Protein AF-A0AAD3Y8F3-F1 (afdb_monomer_lite)

Sequence (158 aa):
MFASYLIILKFILLLQSKHLAVFIGTGISTSCDIPNFRSPKGIWTLQHEGKALPKASFPFQRAMPSMTHMASVELEKIGLLKIVIYQIKMHLIVMVVIFDLPILVYMCLKLHLRENILLLYMRDFEVERIGLKETSRRCSSREELGDTVLDWEEISAA

Foldseek 3Di:
DVVVVVVVVVVVVLVPDPEDEAEEECVQQVVQQDAAADDCLHQVNCVVVVHDHRDRPDDPLPGAGHPVLVVLLVCVVVPSYDAYWYHYHHDTPRPRPPDPDSHPWFWWWDQPVVVRDIDIDTDSDDQPDAAQDWGPDADPVRDTITGPHHDPVNVVVD

pLDDT: mean 73.59, std 15.2, range [28.47, 95.06]

InterPro domains:
  IPR029035 DHS-like NAD/FAD-binding domain superfamily [SSF52467] (13-85)
  IPR050134 NAD-dependent sirtuin protein deacylases [PTHR11085] (13-87)

Organism: Nepenthes gracilis (NCBI:txid150966)

Radius of gyration: 18.42 Å; chains: 1; bounding box: 48×35×48 Å

Secondary structure (DSSP, 8-state):
-HHHHHHHHHHHHHHH-SSEEEEEEGGGGGGGT---SSSTT-HHHHHHTTPPPPPPSS-GGGPPPPHHHHHHHHHHHTT-EEEEEEESSSSEE-----S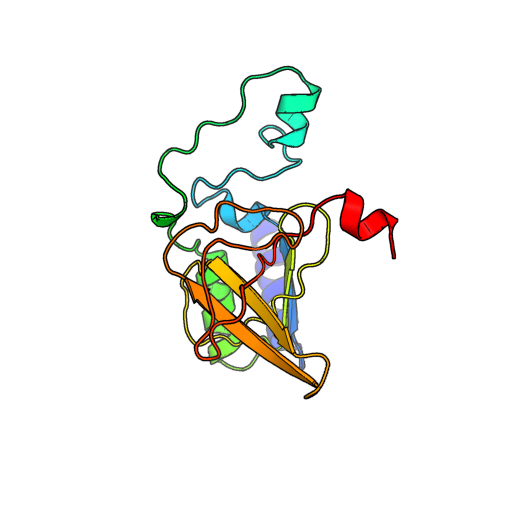S--S--EEEEEEETTTTEEEEEEESS-----SSPEEEEE-TTSPEEEE-PPPHHHHHT-

Structure (mmCIF, N/CA/C/O backbone):
data_AF-A0AAD3Y8F3-F1
#
_entry.id   AF-A0AAD3Y8F3-F1
#
loop_
_atom_site.group_PDB
_atom_site.id
_atom_site.type_symbol
_atom_site.label_atom_id
_atom_site.label_alt_id
_atom_site.label_comp_id
_atom_site.label_asym_id
_atom_site.label_entity_id
_atom_site.label_seq_id
_atom_site.pdbx_PDB_ins_code
_atom_site.Cartn_x
_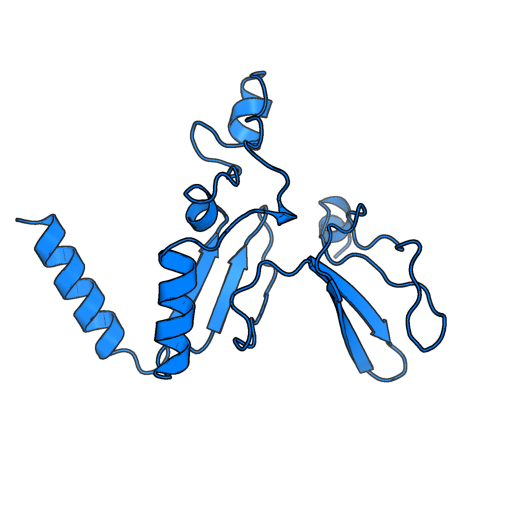atom_site.Cartn_y
_atom_site.Cartn_z
_atom_site.occupancy
_atom_site.B_iso_or_equiv
_atom_site.auth_seq_id
_atom_site.auth_comp_id
_atom_site.auth_asym_id
_atom_site.auth_atom_id
_atom_site.pdbx_PDB_model_num
ATOM 1 N N . MET A 1 1 ? 17.336 -5.665 25.009 1.00 61.12 1 MET A N 1
ATOM 2 C CA . MET A 1 1 ? 16.592 -5.113 26.165 1.00 61.12 1 MET A CA 1
ATOM 3 C C . MET A 1 1 ? 15.857 -3.810 25.820 1.00 61.12 1 MET A C 1
ATOM 5 O O . MET A 1 1 ? 14.672 -3.724 26.096 1.00 61.12 1 MET A O 1
ATOM 9 N N . PHE A 1 2 ? 16.485 -2.835 25.143 1.00 65.62 2 PHE A N 1
ATOM 10 C CA . PHE A 1 2 ? 15.824 -1.571 24.748 1.00 65.62 2 PHE A CA 1
ATOM 11 C C . PHE A 1 2 ? 14.703 -1.709 23.698 1.00 65.62 2 PHE A C 1
ATOM 13 O O . PHE A 1 2 ? 13.647 -1.098 23.844 1.00 65.62 2 PHE A O 1
ATOM 20 N N . ALA A 1 3 ? 14.892 -2.532 22.660 1.00 65.56 3 ALA A N 1
ATOM 21 C CA . ALA A 1 3 ? 13.884 -2.716 21.608 1.00 65.56 3 ALA A CA 1
ATOM 22 C C . ALA A 1 3 ? 12.570 -3.322 22.138 1.00 65.56 3 ALA A C 1
ATOM 24 O O . ALA A 1 3 ? 11.488 -2.897 21.744 1.00 65.56 3 ALA A O 1
ATOM 25 N N . SER A 1 4 ? 12.661 -4.265 23.079 1.00 72.06 4 SER A N 1
ATOM 26 C CA . SER A 1 4 ? 11.502 -4.880 23.729 1.00 72.06 4 SER A CA 1
ATOM 27 C C . SER A 1 4 ? 10.700 -3.874 24.562 1.00 72.06 4 SER A C 1
ATOM 29 O O . SER A 1 4 ? 9.474 -3.901 24.531 1.00 72.06 4 SER A O 1
ATOM 31 N N . TYR A 1 5 ? 11.368 -2.933 25.233 1.00 78.62 5 TYR A N 1
ATOM 32 C CA . TYR A 1 5 ? 10.692 -1.880 25.999 1.00 78.62 5 TYR A CA 1
ATOM 33 C C . TYR A 1 5 ? 9.922 -0.910 25.094 1.00 78.62 5 TYR A C 1
ATOM 35 O O . TYR A 1 5 ? 8.792 -0.526 25.390 1.00 78.62 5 TYR A O 1
ATOM 43 N N . LEU A 1 6 ? 10.502 -0.567 23.940 1.00 79.06 6 LEU A N 1
ATOM 44 C CA . LEU A 1 6 ? 9.857 0.302 22.957 1.00 79.06 6 LEU A CA 1
ATOM 45 C C . LEU A 1 6 ? 8.578 -0.326 22.380 1.00 79.06 6 LEU A C 1
ATOM 47 O O . LEU A 1 6 ? 7.607 0.381 22.121 1.00 79.06 6 LEU A O 1
ATOM 51 N N . ILE A 1 7 ? 8.573 -1.649 22.184 1.00 82.06 7 ILE A N 1
ATOM 52 C CA . ILE A 1 7 ? 7.392 -2.395 21.725 1.00 82.06 7 ILE A CA 1
ATOM 53 C C . ILE A 1 7 ? 6.284 -2.328 22.777 1.00 82.06 7 ILE A C 1
ATOM 55 O O . ILE A 1 7 ? 5.147 -2.007 22.440 1.00 82.06 7 ILE A O 1
ATOM 59 N N . ILE A 1 8 ? 6.624 -2.561 24.048 1.00 83.12 8 ILE A N 1
ATOM 60 C CA . ILE A 1 8 ? 5.664 -2.507 25.158 1.00 83.12 8 ILE A CA 1
ATOM 61 C C . ILE A 1 8 ? 5.065 -1.101 25.287 1.00 83.12 8 ILE A C 1
ATOM 63 O O . ILE A 1 8 ? 3.848 -0.961 25.368 1.00 83.12 8 ILE A O 1
ATOM 67 N N . LEU A 1 9 ? 5.889 -0.050 25.228 1.00 86.00 9 LEU A N 1
ATOM 68 C CA . LEU A 1 9 ? 5.408 1.334 25.278 1.00 86.00 9 LEU A CA 1
ATOM 69 C C . LEU A 1 9 ? 4.458 1.663 24.121 1.00 86.00 9 LEU A C 1
ATOM 71 O O . LEU A 1 9 ? 3.399 2.245 24.344 1.00 86.00 9 LEU A O 1
ATOM 75 N N . LYS A 1 10 ? 4.796 1.261 22.890 1.00 86.50 10 LYS A N 1
ATOM 76 C CA . LYS A 1 10 ? 3.912 1.450 21.729 1.00 86.50 10 LYS A CA 1
ATOM 77 C C . LYS A 1 10 ? 2.592 0.703 21.896 1.00 86.50 10 LYS A C 1
ATOM 79 O O . LYS A 1 10 ? 1.549 1.248 21.556 1.00 86.50 10 LYS A O 1
ATOM 84 N N . PHE A 1 11 ? 2.624 -0.508 22.446 1.00 85.81 11 PHE A N 1
ATOM 85 C CA . PHE A 1 11 ? 1.416 -1.281 22.714 1.00 85.81 11 PHE A CA 1
ATOM 86 C C . PHE A 1 11 ? 0.510 -0.599 23.748 1.00 85.81 11 PHE A C 1
ATOM 88 O O . PHE A 1 11 ? -0.693 -0.489 23.528 1.00 85.81 11 PHE A O 1
ATOM 95 N N . ILE A 1 12 ? 1.085 -0.055 24.823 1.00 88.50 12 ILE A N 1
ATOM 96 C CA . ILE A 1 12 ? 0.333 0.716 25.824 1.00 88.50 12 ILE A CA 1
ATOM 97 C C . ILE A 1 12 ? -0.329 1.944 25.180 1.00 88.50 12 ILE A C 1
ATOM 99 O O . ILE A 1 12 ? -1.515 2.179 25.402 1.00 88.50 12 ILE A O 1
ATOM 103 N N . LEU A 1 13 ? 0.397 2.682 24.331 1.00 89.12 13 LEU A N 1
ATOM 104 C CA . LEU A 1 13 ? -0.154 3.838 23.610 1.00 89.12 13 LEU A CA 1
ATOM 105 C C . LEU A 1 13 ? -1.339 3.455 22.710 1.00 89.12 13 LEU A C 1
ATOM 107 O O . LEU A 1 13 ? -2.326 4.189 22.647 1.00 89.12 13 LEU A O 1
ATOM 111 N N . LEU A 1 14 ? -1.268 2.300 22.042 1.00 87.69 14 LEU A N 1
ATOM 112 C CA . LEU A 1 14 ? -2.371 1.782 21.228 1.00 87.69 14 LEU A CA 1
ATOM 113 C C . LEU A 1 14 ? -3.605 1.474 22.082 1.00 87.69 14 LEU A C 1
ATOM 115 O O . LEU A 1 14 ? -4.699 1.903 21.729 1.00 87.69 14 LEU A O 1
ATOM 119 N N . LEU A 1 15 ? -3.433 0.794 23.221 1.00 86.06 15 LEU A N 1
ATOM 120 C CA . LEU A 1 15 ? -4.542 0.446 24.120 1.00 86.06 15 LEU A CA 1
ATOM 121 C C . LEU A 1 15 ? -5.205 1.668 24.771 1.00 86.06 15 LEU A C 1
ATOM 123 O O . LEU A 1 15 ? -6.394 1.637 25.073 1.00 86.06 15 LEU A O 1
ATOM 127 N N . GLN A 1 16 ? -4.449 2.743 24.998 1.00 89.31 16 GLN A N 1
ATOM 128 C CA . GLN A 1 16 ? -4.969 3.988 25.575 1.00 89.31 16 GLN A CA 1
ATOM 129 C C . GLN A 1 16 ? -5.650 4.901 24.544 1.00 89.31 16 GLN A C 1
ATOM 131 O O . GLN A 1 16 ? -6.315 5.872 24.916 1.00 89.31 16 GLN A O 1
ATOM 136 N N . SER A 1 17 ? -5.485 4.623 23.250 1.00 87.19 17 SER A N 1
ATOM 137 C CA . SER A 1 17 ? -6.021 5.463 22.181 1.00 87.19 17 SER A CA 1
ATOM 138 C C . SER A 1 17 ? -7.520 5.223 21.987 1.00 87.19 17 SER A C 1
ATOM 140 O O . SER A 1 17 ? -7.958 4.101 21.763 1.00 87.19 17 SER A O 1
ATOM 142 N N . LYS A 1 18 ? -8.322 6.297 22.010 1.00 84.44 18 LYS A N 1
ATOM 143 C CA . LYS A 1 18 ? -9.770 6.235 21.712 1.00 84.44 18 LYS A CA 1
ATOM 144 C C . LYS A 1 18 ? -10.064 6.064 20.220 1.00 84.44 18 LYS A C 1
ATOM 146 O O . LYS A 1 18 ? -11.069 5.466 19.845 1.00 84.44 18 LYS A O 1
ATOM 151 N N . HIS A 1 19 ? -9.192 6.619 19.381 1.00 81.69 19 HIS A N 1
ATOM 152 C CA . HIS A 1 19 ? -9.291 6.564 17.928 1.00 81.69 19 HIS A CA 1
ATOM 153 C C . HIS A 1 19 ? -7.903 6.318 17.346 1.00 81.69 19 HIS A C 1
ATOM 155 O O . HIS A 1 19 ? -7.017 7.160 17.486 1.00 81.69 19 HIS A O 1
ATOM 161 N N . LEU A 1 20 ? -7.718 5.170 16.696 1.00 84.94 20 LEU A N 1
ATOM 162 C CA . LEU A 1 20 ? -6.494 4.857 15.972 1.00 84.94 20 LEU A CA 1
ATOM 163 C C . LEU A 1 20 ? -6.694 5.121 14.476 1.00 84.94 20 LEU A C 1
ATOM 165 O O . LEU A 1 20 ? -7.635 4.608 13.864 1.00 84.94 20 LEU A O 1
ATOM 169 N N . ALA A 1 21 ? -5.776 5.892 13.898 1.00 84.38 21 ALA A N 1
ATOM 170 C CA . ALA A 1 21 ? -5.625 6.062 12.460 1.00 84.38 21 ALA A CA 1
ATOM 171 C C . ALA A 1 21 ? -4.235 5.570 12.045 1.00 84.38 21 ALA A C 1
ATOM 173 O O . ALA A 1 21 ? -3.238 5.923 12.679 1.00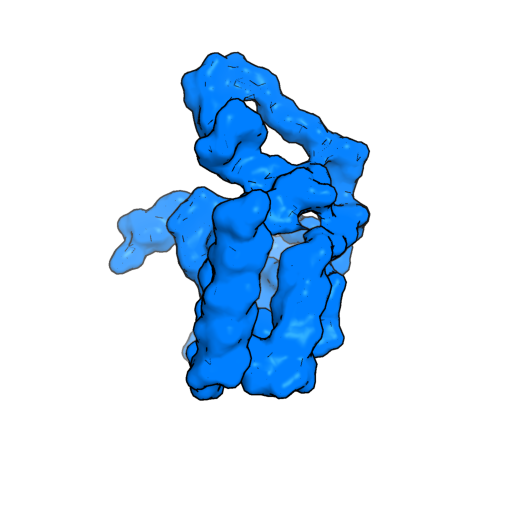 84.38 21 ALA A O 1
ATOM 174 N N . VAL A 1 22 ? -4.160 4.753 10.994 1.00 82.00 22 VAL A N 1
ATOM 175 C CA . VAL A 1 22 ? -2.897 4.182 10.512 1.00 82.00 22 VAL A CA 1
ATOM 176 C C . VAL A 1 22 ? -2.633 4.654 9.092 1.00 82.00 22 VAL A C 1
ATOM 178 O O . VAL A 1 22 ? -3.431 4.432 8.184 1.00 82.00 22 VAL A O 1
ATOM 181 N N . PHE A 1 23 ? -1.470 5.270 8.905 1.00 83.38 23 PHE A N 1
ATOM 182 C CA . PHE A 1 23 ? -0.945 5.642 7.600 1.00 83.38 23 PHE A CA 1
ATOM 183 C C . PHE A 1 23 ? 0.025 4.563 7.145 1.00 83.38 23 PHE A C 1
ATOM 185 O O . PHE A 1 23 ? 1.019 4.270 7.812 1.00 83.38 23 PHE A O 1
ATOM 192 N N . ILE A 1 24 ? -0.276 3.961 6.009 1.00 80.44 24 ILE A N 1
ATOM 193 C CA . ILE A 1 24 ? 0.454 2.835 5.462 1.00 80.44 24 ILE A CA 1
ATOM 194 C C . ILE A 1 24 ? 1.015 3.250 4.110 1.00 80.44 24 ILE A C 1
ATOM 196 O O . ILE A 1 24 ? 0.296 3.740 3.250 1.00 80.44 24 ILE A O 1
ATOM 200 N N . GLY A 1 25 ? 2.307 3.022 3.905 1.00 81.62 25 GLY A N 1
ATOM 201 C CA . GLY A 1 25 ? 2.919 3.104 2.583 1.00 81.62 25 GLY A CA 1
ATOM 202 C C . GLY A 1 25 ? 3.200 1.721 2.005 1.00 81.62 25 GLY A C 1
ATOM 203 O O . GLY A 1 25 ? 3.108 0.706 2.694 1.00 81.62 25 GLY A O 1
ATOM 204 N N . THR A 1 26 ? 3.705 1.691 0.775 1.00 79.06 26 THR A N 1
ATOM 205 C CA . THR A 1 26 ? 4.133 0.460 0.078 1.00 79.06 26 THR A CA 1
ATOM 206 C C . THR A 1 26 ? 5.192 -0.369 0.805 1.00 79.06 26 THR A C 1
ATOM 208 O O . THR A 1 26 ? 5.512 -1.476 0.386 1.00 79.06 26 THR A O 1
ATOM 211 N N . GLY A 1 27 ? 5.794 0.170 1.868 1.00 84.25 27 GLY A N 1
ATOM 212 C CA . GLY A 1 27 ? 6.790 -0.525 2.674 1.00 84.25 27 GLY A CA 1
ATOM 213 C C . GLY A 1 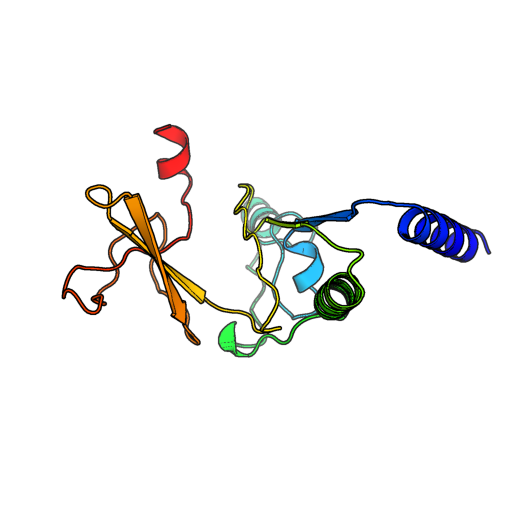27 ? 6.260 -1.790 3.349 1.00 84.25 27 GLY A C 1
ATOM 214 O O . GLY A 1 27 ? 7.027 -2.729 3.513 1.00 84.25 27 GLY A O 1
ATOM 215 N N . ILE A 1 28 ? 4.971 -1.860 3.698 1.00 82.56 28 ILE A N 1
ATOM 216 C CA . ILE A 1 28 ? 4.420 -3.045 4.383 1.00 82.56 28 ILE A CA 1
ATOM 217 C C . ILE A 1 28 ? 4.252 -4.260 3.456 1.00 82.56 28 ILE A C 1
ATOM 219 O O . ILE A 1 28 ? 4.091 -5.386 3.935 1.00 82.56 28 ILE A O 1
ATOM 223 N N . SER A 1 29 ? 4.308 -4.025 2.143 1.00 80.31 29 SER A N 1
ATOM 224 C CA . SER A 1 29 ? 4.114 -5.027 1.089 1.00 80.31 29 SER A CA 1
ATOM 225 C C . SER A 1 29 ? 5.434 -5.569 0.537 1.00 80.31 29 SER A C 1
ATOM 227 O O . SER A 1 29 ? 5.427 -6.495 -0.266 1.00 80.31 29 SER A O 1
ATOM 229 N N . THR A 1 30 ? 6.582 -5.066 1.009 1.00 84.38 30 THR A N 1
ATOM 230 C CA . THR A 1 30 ? 7.906 -5.576 0.601 1.00 84.38 30 THR A CA 1
ATOM 231 C C . THR A 1 30 ? 8.128 -7.025 1.013 1.00 84.38 30 THR A C 1
ATOM 233 O O . THR A 1 30 ? 8.782 -7.770 0.296 1.00 84.38 30 THR A O 1
ATOM 236 N N . SER A 1 31 ? 7.553 -7.430 2.148 1.00 82.88 31 SER A N 1
ATOM 237 C CA . SER A 1 31 ? 7.543 -8.823 2.613 1.00 82.88 31 SER A CA 1
ATOM 238 C C . SER A 1 31 ? 6.622 -9.739 1.794 1.00 82.88 31 SER A C 1
ATOM 240 O O . SER A 1 31 ? 6.678 -10.951 1.961 1.00 82.88 31 SER A O 1
ATOM 242 N N . CYS A 1 32 ? 5.807 -9.165 0.904 1.00 79.19 32 CYS A N 1
ATOM 243 C CA . CYS A 1 32 ? 4.916 -9.859 -0.027 1.00 79.19 32 CYS A CA 1
ATOM 244 C C . CYS A 1 32 ? 5.479 -9.874 -1.458 1.00 79.19 32 CYS A C 1
ATOM 246 O O . CYS A 1 32 ? 4.704 -9.973 -2.404 1.00 79.19 32 CYS A O 1
ATOM 248 N N . ASP A 1 33 ? 6.789 -9.666 -1.628 1.00 77.06 33 ASP A N 1
ATOM 249 C CA . ASP A 1 33 ? 7.465 -9.512 -2.926 1.00 77.06 33 ASP A CA 1
ATOM 250 C C . ASP A 1 33 ? 6.946 -8.362 -3.810 1.00 77.06 33 ASP A C 1
ATOM 252 O O . ASP A 1 33 ? 7.220 -8.305 -5.011 1.00 77.06 33 ASP A O 1
ATOM 256 N N . ILE A 1 34 ? 6.258 -7.383 -3.215 1.00 78.81 34 ILE A N 1
ATOM 257 C CA . ILE A 1 34 ? 5.873 -6.149 -3.900 1.00 78.81 34 ILE A CA 1
ATOM 258 C C . ILE A 1 34 ? 6.953 -5.093 -3.632 1.00 78.81 34 ILE A C 1
ATOM 260 O O . ILE A 1 34 ? 7.107 -4.641 -2.490 1.00 78.81 34 ILE A O 1
ATOM 264 N N . PRO A 1 35 ? 7.720 -4.666 -4.651 1.00 80.62 35 PRO A N 1
ATOM 265 C CA . PRO A 1 35 ? 8.772 -3.685 -4.452 1.00 80.62 35 PRO A CA 1
ATOM 266 C C . PRO A 1 35 ? 8.181 -2.341 -4.022 1.00 80.62 35 PRO A C 1
ATOM 268 O O . PRO A 1 35 ? 7.169 -1.874 -4.541 1.00 80.62 35 PRO A O 1
ATOM 271 N N . ASN A 1 36 ? 8.852 -1.686 -3.078 1.00 86.19 36 ASN A N 1
ATOM 272 C CA . ASN A 1 36 ? 8.543 -0.299 -2.758 1.00 86.19 36 ASN A CA 1
ATOM 273 C C . ASN A 1 36 ? 9.197 0.652 -3.774 1.00 86.19 36 ASN A C 1
ATOM 275 O O . ASN A 1 36 ? 9.890 0.249 -4.706 1.00 86.19 36 ASN A O 1
ATOM 279 N N . PHE A 1 37 ? 9.005 1.948 -3.555 1.00 84.81 37 PHE A N 1
ATOM 280 C CA . PHE A 1 37 ? 9.445 2.969 -4.495 1.00 84.81 37 PHE A CA 1
ATOM 281 C C . PHE A 1 37 ? 10.805 3.592 -4.167 1.00 84.81 37 PHE A C 1
ATOM 283 O O . PHE A 1 37 ? 11.604 3.785 -5.075 1.00 84.81 37 PHE A O 1
ATOM 290 N N . ARG A 1 38 ? 11.076 3.905 -2.893 1.00 88.62 38 ARG A N 1
ATOM 291 C CA . ARG A 1 38 ? 12.206 4.770 -2.485 1.00 88.62 38 ARG A CA 1
ATOM 292 C C . ARG A 1 38 ? 13.229 4.115 -1.559 1.00 88.62 38 ARG A C 1
ATOM 294 O O . ARG A 1 38 ? 14.157 4.780 -1.116 1.00 88.62 38 ARG A O 1
ATOM 301 N N . SER A 1 39 ? 13.069 2.839 -1.208 1.00 88.38 39 SER A N 1
ATOM 302 C CA . SER A 1 39 ? 14.105 2.158 -0.417 1.00 88.38 39 SER A CA 1
ATOM 303 C C . SER A 1 39 ? 15.381 1.945 -1.244 1.00 88.38 39 SER A C 1
ATOM 305 O O . SER A 1 39 ? 15.350 2.159 -2.456 1.00 88.38 39 SER A O 1
ATOM 307 N N . PRO A 1 40 ? 16.485 1.455 -0.654 1.00 90.81 40 PRO A N 1
ATOM 308 C CA . PRO A 1 40 ? 17.699 1.136 -1.411 1.00 90.81 40 PRO A CA 1
ATOM 309 C C . PRO A 1 40 ? 17.488 0.172 -2.593 1.00 90.81 40 PRO A C 1
ATOM 311 O O . PRO A 1 40 ? 18.264 0.179 -3.538 1.00 90.81 40 PRO A O 1
ATOM 314 N N . LYS A 1 41 ? 16.432 -0.656 -2.561 1.00 88.06 41 LYS A N 1
ATOM 315 C CA . LYS A 1 41 ? 16.016 -1.535 -3.674 1.00 88.06 41 LYS A CA 1
ATOM 316 C C . LYS A 1 41 ? 14.675 -1.112 -4.290 1.00 88.06 41 LYS A C 1
ATOM 318 O O . LYS A 1 41 ? 13.975 -1.927 -4.883 1.00 88.06 41 LYS A O 1
ATOM 323 N N . GLY A 1 42 ? 14.271 0.135 -4.068 1.00 88.06 42 GLY A N 1
ATOM 324 C CA . GLY A 1 42 ? 13.012 0.676 -4.556 1.00 88.06 42 GLY A CA 1
ATOM 325 C C . GLY A 1 42 ? 13.061 0.993 -6.048 1.00 88.06 42 GLY A C 1
ATOM 326 O O . GLY A 1 42 ? 14.130 1.244 -6.597 1.00 88.06 42 GLY A O 1
ATOM 327 N N . ILE A 1 43 ? 11.895 1.002 -6.693 1.00 87.75 43 ILE A N 1
ATOM 328 C CA . ILE A 1 43 ? 11.756 1.244 -8.138 1.00 87.75 43 ILE A CA 1
ATOM 329 C C . ILE A 1 43 ? 12.423 2.561 -8.561 1.00 87.75 43 ILE A C 1
ATOM 331 O O . ILE A 1 43 ? 13.282 2.546 -9.437 1.00 87.75 43 ILE A O 1
ATOM 335 N N . TRP A 1 44 ? 12.082 3.685 -7.918 1.00 89.00 44 TRP A N 1
ATOM 336 C CA . TRP A 1 44 ? 12.632 4.998 -8.279 1.00 89.00 44 TRP A CA 1
ATOM 337 C C . TRP A 1 44 ? 14.120 5.103 -7.957 1.00 89.00 44 TRP A C 1
ATOM 339 O O . TRP A 1 44 ? 14.863 5.710 -8.719 1.00 89.00 44 TRP A O 1
ATOM 349 N N . THR A 1 45 ? 14.562 4.486 -6.859 1.00 91.00 45 THR A N 1
ATOM 350 C CA . THR A 1 45 ? 15.982 4.445 -6.486 1.00 91.00 45 THR A CA 1
ATOM 351 C C . THR A 1 45 ? 16.800 3.718 -7.549 1.00 91.00 45 THR A C 1
ATOM 353 O O . THR A 1 45 ? 17.782 4.253 -8.048 1.00 91.00 45 THR A O 1
ATOM 356 N N . LEU A 1 46 ? 16.355 2.530 -7.968 1.00 92.69 46 LEU A N 1
ATOM 357 C CA . LEU A 1 46 ? 17.052 1.739 -8.981 1.00 92.69 46 LEU A CA 1
ATOM 358 C C . LEU A 1 46 ? 17.001 2.401 -10.361 1.00 92.69 46 LEU A C 1
ATOM 360 O O . LEU A 1 46 ? 18.005 2.385 -11.066 1.00 92.69 46 LEU A O 1
ATOM 364 N N . GLN A 1 4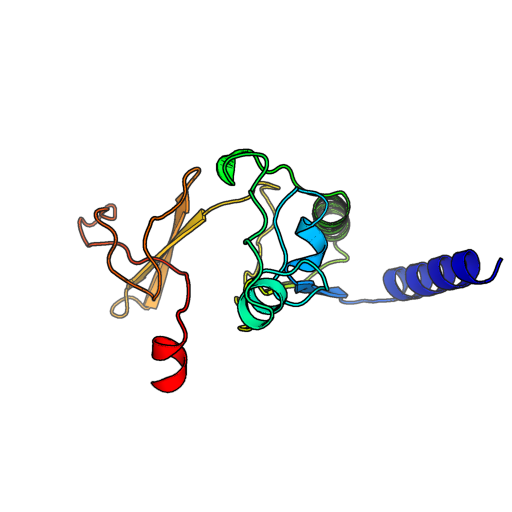7 ? 15.880 3.033 -10.726 1.00 91.81 47 GLN A N 1
ATOM 365 C CA . GLN A 1 47 ? 15.784 3.811 -11.966 1.00 91.81 47 GLN A CA 1
ATOM 366 C C . GLN A 1 47 ? 16.739 5.002 -11.975 1.00 91.81 47 GLN A C 1
ATOM 368 O O . GLN A 1 47 ? 17.425 5.215 -12.970 1.00 91.81 47 GLN A O 1
ATOM 373 N N . HIS A 1 48 ? 16.812 5.752 -10.873 1.00 93.31 48 HIS A N 1
ATOM 374 C CA . HIS A 1 48 ? 17.736 6.876 -10.741 1.00 93.31 48 HIS A CA 1
ATOM 375 C C . HIS A 1 48 ? 19.201 6.426 -10.835 1.00 93.31 48 HIS A C 1
ATOM 377 O O . HIS A 1 48 ? 20.019 7.096 -11.455 1.00 93.31 48 HIS A O 1
ATOM 383 N N . GLU A 1 49 ? 19.521 5.259 -10.277 1.00 95.06 49 GLU A N 1
ATOM 384 C CA . GLU A 1 49 ? 20.851 4.648 -10.349 1.00 95.06 49 GLU A CA 1
ATOM 385 C C . GLU A 1 49 ? 21.145 3.948 -11.692 1.00 95.06 49 GLU A C 1
ATOM 387 O O . GLU A 1 49 ? 22.222 3.374 -11.853 1.00 95.06 49 GLU A O 1
ATOM 392 N N . GLY A 1 50 ? 20.203 3.937 -12.645 1.00 94.25 50 GLY A N 1
ATOM 393 C CA . GLY A 1 50 ? 20.349 3.235 -13.926 1.00 94.25 50 GLY A CA 1
ATOM 394 C C . GLY A 1 50 ? 20.445 1.708 -13.797 1.00 94.25 50 GLY A C 1
ATOM 395 O O . GLY A 1 50 ? 20.964 1.035 -14.689 1.00 94.25 50 GLY A O 1
ATOM 396 N N . LYS A 1 51 ? 19.982 1.144 -12.678 1.00 94.19 51 LYS A N 1
ATOM 397 C CA . LYS A 1 51 ? 20.023 -0.292 -12.387 1.00 94.19 51 LYS A CA 1
ATOM 398 C C . LYS A 1 51 ? 18.767 -1.002 -12.878 1.00 94.19 51 LYS A C 1
ATOM 400 O O . LYS A 1 51 ? 17.707 -0.408 -13.068 1.00 94.19 51 LYS A O 1
ATOM 405 N N . ALA A 1 52 ? 18.886 -2.318 -13.040 1.00 90.75 52 ALA A N 1
ATOM 406 C CA . ALA A 1 52 ? 17.754 -3.164 -13.386 1.00 90.75 52 ALA A CA 1
ATOM 407 C C . ALA A 1 52 ? 16.647 -3.067 -12.324 1.00 90.75 52 ALA A C 1
ATOM 409 O O . ALA A 1 52 ? 16.911 -3.125 -11.120 1.00 90.75 52 ALA A O 1
ATOM 410 N N . LEU A 1 53 ? 15.404 -2.956 -12.794 1.00 86.94 53 LEU A N 1
ATOM 411 C CA . LEU A 1 53 ? 14.226 -2.984 -11.939 1.00 86.94 53 LEU A CA 1
ATOM 412 C C . LEU A 1 53 ? 14.104 -4.335 -11.216 1.00 86.94 53 LEU A C 1
ATOM 414 O O . LEU A 1 53 ? 14.480 -5.373 -11.776 1.00 86.94 53 LEU A O 1
ATOM 418 N N . PRO A 1 54 ? 13.555 -4.345 -9.989 1.00 81.25 54 PRO A N 1
ATOM 419 C CA . PRO A 1 54 ? 13.316 -5.583 -9.273 1.00 81.25 54 PRO A CA 1
ATOM 420 C C . PRO A 1 54 ? 12.313 -6.421 -10.069 1.00 81.25 54 PRO A C 1
ATOM 422 O O . PRO A 1 54 ? 11.242 -5.943 -10.443 1.00 81.25 54 PRO A O 1
ATOM 425 N N . LYS A 1 55 ? 12.670 -7.677 -10.347 1.00 76.06 55 LYS A N 1
ATOM 426 C CA . LYS A 1 55 ? 11.742 -8.627 -10.960 1.00 76.06 55 LYS A CA 1
ATOM 427 C C . LYS A 1 55 ? 10.760 -9.089 -9.892 1.00 76.06 55 LYS A C 1
ATOM 429 O O . LYS A 1 55 ? 11.192 -9.582 -8.852 1.00 76.06 55 LYS A O 1
ATOM 434 N N . ALA A 1 56 ? 9.467 -8.942 -10.158 1.00 67.88 56 ALA A N 1
ATOM 435 C CA . ALA A 1 56 ? 8.448 -9.573 -9.333 1.00 67.88 56 ALA A CA 1
ATOM 436 C C . ALA A 1 56 ? 8.626 -11.099 -9.412 1.00 67.88 56 ALA A C 1
ATOM 438 O O . ALA A 1 56 ? 8.782 -11.652 -10.504 1.00 67.88 56 ALA A O 1
ATOM 439 N N . SER A 1 57 ? 8.645 -11.770 -8.261 1.00 69.88 57 SER A N 1
ATOM 440 C CA . SER A 1 57 ? 8.749 -13.233 -8.168 1.00 69.88 57 SER A CA 1
ATOM 441 C C . SER A 1 57 ? 7.502 -13.927 -8.730 1.00 69.88 57 SER A C 1
ATOM 443 O O . SER A 1 57 ? 7.584 -15.048 -9.233 1.00 69.88 57 SER A O 1
ATOM 445 N N . PHE A 1 58 ? 6.356 -13.246 -8.692 1.00 68.25 58 PHE A N 1
ATOM 446 C CA . PHE A 1 58 ? 5.079 -13.701 -9.227 1.00 68.25 58 PHE A CA 1
ATOM 447 C C . PHE A 1 58 ? 4.206 -12.515 -9.690 1.00 68.25 58 PHE A C 1
ATOM 449 O O . PHE A 1 58 ? 4.464 -11.372 -9.307 1.00 68.25 58 PHE A O 1
ATOM 456 N N . PRO A 1 59 ? 3.160 -12.763 -10.505 1.00 69.19 59 PRO A N 1
ATOM 457 C CA . PRO A 1 59 ? 2.166 -11.746 -10.856 1.00 69.19 59 PRO A CA 1
ATOM 458 C C . PRO A 1 59 ? 1.459 -11.207 -9.610 1.00 69.19 59 PRO A C 1
ATOM 460 O O . PRO A 1 59 ? 1.117 -11.995 -8.728 1.00 69.19 59 PRO A O 1
ATOM 463 N N . PHE A 1 60 ? 1.179 -9.903 -9.550 1.00 66.81 60 PHE A N 1
ATOM 464 C CA . PHE A 1 60 ? 0.582 -9.253 -8.374 1.00 66.81 60 PHE A CA 1
ATOM 465 C C . PHE A 1 60 ? -0.701 -9.931 -7.856 1.00 66.81 60 PHE A C 1
ATOM 467 O O . PHE A 1 60 ? -0.940 -9.932 -6.653 1.00 66.81 60 PHE A O 1
ATOM 474 N N . GLN A 1 61 ? -1.485 -10.568 -8.728 1.00 66.25 61 GLN A N 1
ATOM 475 C CA . GLN A 1 61 ? -2.699 -11.318 -8.381 1.00 66.25 61 GLN A CA 1
ATOM 476 C C . GLN A 1 61 ? -2.443 -12.471 -7.395 1.00 66.25 61 GLN A C 1
ATOM 478 O O . GLN A 1 61 ? -3.369 -12.953 -6.751 1.00 66.25 61 GLN A O 1
ATOM 483 N N . ARG A 1 62 ? -1.195 -12.943 -7.285 1.00 71.06 62 ARG A N 1
ATOM 484 C CA . ARG A 1 62 ? -0.791 -14.003 -6.351 1.00 71.06 62 ARG A CA 1
ATOM 485 C C . ARG A 1 62 ? -0.189 -13.468 -5.051 1.00 71.06 62 ARG A C 1
ATOM 487 O O . ARG A 1 62 ? 0.191 -14.269 -4.201 1.00 71.06 62 ARG A O 1
ATOM 494 N N . ALA A 1 63 ? -0.076 -12.149 -4.893 1.00 71.62 63 ALA A N 1
ATOM 495 C CA . ALA A 1 63 ? 0.457 -11.558 -3.675 1.00 71.62 63 ALA A CA 1
ATOM 496 C C . ALA A 1 63 ? -0.461 -11.859 -2.488 1.00 71.62 63 ALA A C 1
ATOM 498 O O . ALA A 1 63 ? -1.662 -11.598 -2.529 1.00 71.62 63 ALA A O 1
ATOM 499 N N . MET A 1 64 ? 0.122 -12.388 -1.413 1.00 74.81 64 MET A N 1
ATOM 500 C CA . MET A 1 64 ? -0.592 -12.622 -0.162 1.00 74.81 64 MET A CA 1
ATOM 501 C C . MET A 1 64 ? -0.365 -11.463 0.816 1.00 74.81 64 MET A C 1
ATOM 503 O O . MET A 1 64 ? 0.739 -10.914 0.848 1.00 74.81 64 MET A O 1
ATOM 507 N N . PRO A 1 65 ? -1.360 -11.098 1.645 1.00 78.44 65 PRO A N 1
ATOM 508 C CA . PRO A 1 65 ? -1.199 -10.054 2.651 1.00 78.44 65 PRO A CA 1
ATOM 509 C C . PRO A 1 65 ? -0.068 -10.365 3.643 1.00 78.44 65 PRO A C 1
ATOM 511 O O . PRO A 1 65 ? 0.082 -11.496 4.103 1.00 78.44 65 PRO A O 1
ATOM 514 N N . SER A 1 66 ? 0.713 -9.348 4.016 1.00 79.81 66 SER A N 1
ATOM 515 C CA . SER A 1 66 ? 1.719 -9.486 5.082 1.00 79.81 66 SER A CA 1
ATOM 516 C C . SER A 1 66 ? 1.075 -9.552 6.466 1.00 79.81 66 SER A C 1
ATOM 518 O O . SER A 1 66 ? -0.079 -9.166 6.659 1.00 79.81 66 SER A O 1
ATOM 520 N N . MET A 1 67 ? 1.865 -9.930 7.475 1.00 83.75 67 MET A N 1
ATOM 521 C CA . MET A 1 67 ? 1.438 -9.867 8.878 1.00 83.75 67 MET A CA 1
ATOM 522 C C . MET A 1 67 ? 0.935 -8.476 9.282 1.00 83.75 67 MET A C 1
ATOM 524 O O . MET A 1 67 ? 0.014 -8.381 10.082 1.00 83.75 67 MET A O 1
ATOM 528 N N . THR A 1 68 ? 1.495 -7.397 8.725 1.00 84.75 68 THR A N 1
ATOM 529 C CA . THR A 1 68 ? 1.026 -6.035 9.016 1.00 84.75 68 THR A CA 1
ATOM 530 C C . THR A 1 68 ? -0.381 -5.795 8.477 1.00 84.75 68 THR A C 1
ATOM 532 O O . THR A 1 68 ? -1.195 -5.223 9.192 1.00 84.75 68 THR A O 1
ATOM 535 N N . HIS A 1 69 ? -0.694 -6.281 7.271 1.00 82.00 69 HIS A N 1
ATOM 536 C CA . HIS A 1 69 ? -2.056 -6.211 6.733 1.00 82.00 69 HIS A CA 1
ATOM 537 C C . HIS A 1 69 ? -3.031 -6.983 7.628 1.00 82.00 69 HIS A C 1
ATOM 539 O O . HIS A 1 69 ? -4.072 -6.455 8.010 1.00 82.00 69 HIS A O 1
ATOM 545 N N . MET A 1 70 ? -2.659 -8.206 8.020 1.00 82.00 70 MET A N 1
ATOM 546 C CA . MET A 1 70 ? -3.497 -9.049 8.878 1.00 82.00 70 MET A CA 1
ATOM 547 C C . MET A 1 70 ? -3.691 -8.448 10.275 1.00 82.00 70 MET A C 1
ATOM 549 O O . MET A 1 70 ? -4.790 -8.491 10.817 1.00 82.00 70 MET A O 1
ATOM 553 N N . ALA A 1 71 ? -2.654 -7.829 10.842 1.00 85.69 71 ALA A N 1
ATOM 554 C CA . ALA A 1 71 ? -2.750 -7.134 12.120 1.00 85.69 71 ALA A CA 1
ATOM 555 C C . ALA A 1 71 ? -3.678 -5.913 12.041 1.00 85.69 71 ALA A C 1
ATOM 557 O O . ALA A 1 71 ? -4.440 -5.677 12.971 1.00 85.69 71 ALA A O 1
ATOM 558 N N . SER A 1 72 ? -3.656 -5.151 10.940 1.00 82.88 72 SER A N 1
ATOM 559 C CA . SER A 1 72 ? -4.595 -4.040 10.737 1.00 82.88 72 SER A CA 1
ATOM 560 C C . SER A 1 72 ? -6.046 -4.516 10.684 1.00 82.88 72 SER A C 1
ATOM 562 O O . SER A 1 72 ? -6.893 -3.897 11.318 1.00 82.88 72 SER A O 1
ATOM 564 N N . VAL A 1 73 ? -6.317 -5.635 10.005 1.00 81.38 73 VAL A N 1
ATOM 565 C CA . VAL A 1 73 ? -7.649 -6.263 9.993 1.00 81.38 73 VAL A CA 1
ATOM 566 C C . VAL A 1 73 ? -8.085 -6.632 11.409 1.00 81.38 73 VAL A C 1
ATOM 568 O O . VAL A 1 73 ? -9.205 -6.340 11.804 1.00 81.38 73 VAL A O 1
ATOM 571 N N . GLU A 1 74 ? -7.202 -7.235 12.204 1.00 83.81 74 GLU A N 1
ATOM 572 C CA . GLU A 1 74 ? -7.554 -7.626 13.570 1.00 83.81 74 GLU A CA 1
ATOM 573 C C . GLU A 1 74 ? -7.796 -6.415 14.484 1.00 83.81 74 GLU A C 1
ATOM 575 O O . GLU A 1 74 ? -8.745 -6.410 15.263 1.00 83.81 74 GLU A O 1
ATOM 580 N N . LEU A 1 75 ? -6.988 -5.356 14.352 1.00 85.06 75 LEU A N 1
ATOM 581 C CA . LEU A 1 75 ? -7.175 -4.101 15.090 1.00 85.06 75 LEU A CA 1
ATOM 582 C C . LEU A 1 75 ? -8.501 -3.406 14.747 1.00 85.06 75 LEU A C 1
ATOM 584 O O . LEU A 1 75 ? -9.068 -2.717 15.599 1.00 85.06 75 LEU A O 1
ATOM 588 N N . GLU A 1 76 ? -8.976 -3.559 13.514 1.00 83.56 76 GLU A N 1
ATOM 589 C CA . GLU A 1 76 ? -10.279 -3.055 13.080 1.00 83.56 76 GLU A CA 1
ATOM 590 C C . GLU A 1 76 ? -11.415 -3.898 13.665 1.00 83.56 76 GLU A C 1
ATOM 592 O O . GLU A 1 76 ? -12.306 -3.332 14.297 1.00 83.56 76 GLU A O 1
ATOM 597 N N . LYS A 1 77 ? -11.311 -5.233 13.608 1.00 83.75 77 LYS A N 1
ATOM 598 C CA . LYS A 1 77 ? -12.316 -6.159 14.162 1.00 83.75 77 LYS A CA 1
ATOM 599 C C . LYS A 1 77 ? -12.575 -5.963 15.651 1.00 83.75 77 LYS A C 1
ATOM 601 O O . LYS A 1 77 ? -13.711 -6.072 16.103 1.00 83.75 77 LYS A O 1
ATOM 606 N N . ILE A 1 78 ? -11.534 -5.658 16.427 1.00 86.88 78 ILE A N 1
ATOM 607 C CA . ILE A 1 78 ? -11.675 -5.342 17.860 1.00 86.88 78 ILE A CA 1
ATOM 608 C C . ILE A 1 78 ? -12.141 -3.898 18.119 1.00 86.88 78 ILE A C 1
ATOM 610 O O . ILE A 1 78 ? -12.257 -3.472 19.267 1.00 86.88 78 ILE A O 1
ATOM 614 N N . GLY A 1 79 ? -12.390 -3.121 17.063 1.00 84.12 79 GLY A N 1
ATOM 615 C CA . GLY A 1 79 ? -12.946 -1.774 17.111 1.00 84.12 79 GLY A CA 1
ATOM 616 C C . GLY A 1 79 ? -11.944 -0.657 17.411 1.00 84.12 79 GLY A C 1
ATOM 617 O O . GLY A 1 79 ? -12.379 0.492 17.547 1.00 84.12 79 GLY A O 1
ATOM 618 N N . LEU A 1 80 ? -10.640 -0.949 17.507 1.00 84.38 80 LEU A N 1
ATOM 619 C CA . LEU A 1 80 ? -9.603 0.045 17.817 1.00 84.38 80 LEU A CA 1
ATOM 620 C C . LEU A 1 80 ? -9.231 0.892 16.596 1.00 84.38 80 LEU A C 1
ATOM 622 O O . LEU A 1 80 ? -9.163 2.121 16.686 1.00 84.38 80 LEU A O 1
ATOM 626 N N . LEU A 1 81 ? -8.992 0.243 15.455 1.00 83.19 81 LEU A N 1
ATOM 627 C CA . LEU A 1 81 ? -8.624 0.908 14.209 1.00 83.19 81 LEU A CA 1
ATOM 628 C C . LEU A 1 81 ? -9.865 1.493 13.542 1.00 83.19 81 LEU A C 1
ATOM 630 O O . LEU A 1 81 ? -10.786 0.767 13.193 1.00 83.19 81 LEU A O 1
ATOM 634 N N . LYS A 1 82 ? -9.893 2.818 13.378 1.00 81.00 82 LYS A N 1
ATOM 635 C CA . LYS A 1 82 ? -11.020 3.521 12.747 1.00 81.00 82 LYS A CA 1
ATOM 636 C C . LYS A 1 82 ? -10.760 3.860 11.295 1.00 81.00 82 LYS A C 1
ATOM 638 O O . LYS A 1 82 ? -11.688 3.886 10.498 1.00 81.00 82 LYS A O 1
ATOM 643 N N . ILE A 1 83 ? -9.512 4.191 10.977 1.00 78.19 83 ILE A N 1
ATOM 644 C CA . ILE A 1 83 ? -9.147 4.697 9.661 1.00 78.19 83 ILE A CA 1
ATOM 645 C C . ILE A 1 83 ? -7.806 4.094 9.257 1.00 78.19 83 ILE A C 1
ATOM 647 O O . ILE A 1 83 ? -6.829 4.159 10.007 1.00 78.19 83 ILE A O 1
ATOM 651 N N . VAL A 1 84 ? -7.754 3.561 8.041 1.00 74.25 84 VAL A N 1
ATOM 652 C CA . VAL A 1 84 ? -6.507 3.240 7.348 1.00 74.25 84 VAL A CA 1
ATOM 653 C C . VAL A 1 84 ? -6.389 4.140 6.136 1.00 74.25 84 VAL A C 1
ATOM 655 O O . VAL A 1 84 ? -7.358 4.369 5.423 1.00 74.25 84 VAL A O 1
ATOM 658 N N . ILE A 1 85 ? -5.195 4.678 5.934 1.00 74.56 85 ILE A N 1
ATOM 659 C CA . ILE A 1 85 ? -4.860 5.559 4.822 1.00 74.56 85 ILE A CA 1
ATOM 660 C C . ILE A 1 85 ? -3.676 4.922 4.107 1.00 74.56 85 ILE A C 1
ATOM 662 O O . ILE A 1 85 ? -2.624 4.740 4.718 1.00 74.56 85 ILE A O 1
ATOM 666 N N . TYR A 1 86 ? -3.843 4.563 2.834 1.00 71.69 86 TYR A N 1
ATOM 667 C CA . TYR A 1 86 ? -2.862 3.766 2.096 1.00 71.69 86 TYR A CA 1
ATOM 668 C C . TYR A 1 86 ? -2.208 4.551 0.951 1.00 71.69 86 TYR A C 1
ATOM 670 O O . TYR A 1 86 ? -2.866 5.108 0.084 1.00 71.69 86 TYR A O 1
ATOM 678 N N . GLN A 1 87 ? -0.880 4.575 0.897 1.00 70.31 87 GLN A N 1
ATOM 679 C CA . GLN A 1 87 ? -0.123 5.329 -0.097 1.00 70.31 87 GLN A CA 1
ATOM 680 C C . GLN A 1 87 ? 0.664 4.395 -1.020 1.00 70.31 87 GLN A C 1
ATOM 682 O O . GLN A 1 87 ? 1.602 3.722 -0.588 1.00 70.31 87 GLN A O 1
ATOM 687 N N . ILE A 1 88 ? 0.330 4.421 -2.317 1.00 63.88 88 ILE A N 1
ATOM 688 C CA . ILE A 1 88 ? 0.894 3.498 -3.317 1.00 63.88 88 ILE A CA 1
ATOM 689 C C . ILE A 1 88 ? 2.084 4.077 -4.091 1.00 63.88 88 ILE A C 1
ATOM 691 O O . ILE A 1 88 ? 2.928 3.302 -4.500 1.00 63.88 88 ILE A O 1
ATOM 695 N N . LYS A 1 89 ? 2.251 5.397 -4.278 1.00 55.44 89 LYS A N 1
ATOM 696 C CA . LYS A 1 89 ? 3.389 5.914 -5.094 1.00 55.44 89 LYS A CA 1
ATOM 697 C C . LYS A 1 89 ? 4.019 7.226 -4.626 1.00 55.44 89 LYS A C 1
ATOM 699 O O . LYS A 1 89 ? 5.243 7.370 -4.624 1.00 55.44 89 LYS A O 1
ATOM 704 N N . MET A 1 90 ? 3.208 8.165 -4.167 1.00 40.62 90 MET A N 1
ATOM 705 C CA . MET A 1 90 ? 3.590 9.414 -3.482 1.00 40.62 90 MET A CA 1
ATOM 706 C C . MET A 1 90 ? 2.341 10.234 -3.131 1.00 40.62 90 MET A C 1
ATOM 708 O O . MET A 1 90 ? 2.438 11.172 -2.358 1.00 40.62 90 MET A O 1
ATOM 712 N N . HIS A 1 91 ? 1.183 9.847 -3.669 1.00 36.62 91 HIS A N 1
ATOM 713 C CA . HIS A 1 91 ? -0.088 10.519 -3.470 1.00 36.62 91 HIS A CA 1
ATOM 714 C C . HIS A 1 91 ? -1.015 9.659 -2.622 1.00 36.62 91 HIS A C 1
ATOM 716 O O . HIS A 1 91 ? -1.010 8.425 -2.707 1.00 36.62 91 HIS A O 1
ATOM 722 N N . LEU A 1 92 ? -1.747 10.358 -1.765 1.00 28.66 92 LEU A N 1
ATOM 723 C CA . LEU A 1 92 ? -2.739 9.850 -0.841 1.00 28.66 92 LEU A CA 1
ATOM 724 C C . LEU A 1 92 ? -3.891 9.234 -1.645 1.00 28.66 92 LEU A C 1
ATOM 726 O O . LEU A 1 92 ? -4.792 9.942 -2.078 1.00 28.66 92 LEU A O 1
ATOM 730 N N . ILE A 1 93 ? -3.881 7.919 -1.852 1.00 32.44 93 ILE A N 1
ATOM 731 C CA . ILE A 1 93 ? -5.137 7.230 -2.133 1.00 32.44 93 ILE A CA 1
ATOM 732 C C . ILE A 1 93 ? -5.751 7.032 -0.756 1.00 32.44 93 ILE A C 1
ATOM 734 O O . ILE A 1 93 ? -5.313 6.192 0.026 1.00 32.44 93 ILE A O 1
ATOM 738 N N . VAL A 1 94 ? -6.743 7.844 -0.402 1.00 28.47 94 VAL A N 1
ATOM 739 C CA . VAL A 1 94 ? -7.564 7.525 0.766 1.00 28.47 94 VAL A CA 1
ATOM 740 C C . VAL A 1 94 ? -8.412 6.313 0.382 1.00 28.47 94 VAL A C 1
ATOM 742 O O . VAL A 1 94 ? -9.584 6.424 0.045 1.00 28.47 94 VAL A O 1
ATOM 745 N N . MET A 1 95 ? -7.807 5.128 0.398 1.00 36.28 95 MET A N 1
ATOM 746 C CA . MET A 1 95 ? -8.555 3.895 0.544 1.00 36.28 95 MET A CA 1
ATOM 747 C C . MET A 1 95 ? -9.019 3.886 1.992 1.00 36.28 95 MET A C 1
ATOM 749 O O . MET A 1 95 ? -8.324 3.379 2.868 1.00 36.28 95 MET A O 1
ATOM 753 N N . VAL A 1 96 ? -10.188 4.484 2.238 1.00 34.38 96 VAL A N 1
ATOM 754 C CA . VAL A 1 96 ? -11.005 4.108 3.389 1.00 34.38 96 VAL A CA 1
ATOM 755 C C . VAL A 1 96 ? -11.396 2.662 3.123 1.00 34.38 96 VAL A C 1
ATOM 757 O O . VAL A 1 96 ? -12.373 2.380 2.434 1.00 34.38 96 VAL A O 1
ATOM 760 N N . VAL A 1 97 ? -10.545 1.734 3.553 1.00 43.59 97 VAL A N 1
ATOM 761 C CA . VAL A 1 97 ? -10.872 0.318 3.482 1.00 43.59 97 VAL A CA 1
ATOM 762 C C . VAL A 1 97 ? -11.986 0.107 4.491 1.00 43.59 97 VAL A C 1
ATOM 764 O O . VAL A 1 97 ? -11.775 0.212 5.695 1.00 43.59 97 VAL A O 1
ATOM 767 N N . ILE A 1 98 ? -13.190 -0.118 3.981 1.00 43.56 98 ILE A N 1
ATOM 768 C CA . ILE A 1 98 ? -14.282 -0.701 4.750 1.00 43.56 98 ILE A CA 1
ATOM 769 C C . ILE A 1 98 ? -13.942 -2.196 4.788 1.00 43.56 98 ILE A C 1
ATOM 771 O O . ILE A 1 98 ? -13.995 -2.887 3.769 1.00 43.56 98 ILE A O 1
ATOM 775 N N . PHE A 1 99 ? -13.393 -2.630 5.921 1.00 47.72 99 PHE A N 1
ATOM 776 C CA . PHE A 1 99 ? -12.729 -3.918 6.096 1.00 47.72 99 PHE A CA 1
ATOM 777 C C . PHE A 1 99 ? -13.742 -5.055 6.254 1.00 47.72 99 PHE A C 1
ATOM 779 O O . PHE A 1 99 ? -14.084 -5.417 7.366 1.00 47.72 99 PHE A O 1
ATOM 786 N N . ASP A 1 100 ? -14.143 -5.686 5.150 1.00 47.34 100 ASP A N 1
ATOM 787 C CA . ASP A 1 100 ? -14.752 -7.030 5.206 1.00 47.34 100 ASP A CA 1
ATOM 788 C C . ASP A 1 100 ? -13.933 -8.094 4.454 1.00 47.34 100 ASP A C 1
ATOM 790 O O . ASP A 1 100 ? -14.172 -9.292 4.606 1.00 47.34 100 ASP A O 1
ATOM 794 N N . LEU A 1 101 ? -12.924 -7.701 3.660 1.00 46.56 101 LEU A N 1
ATOM 795 C CA . LEU A 1 101 ? -12.162 -8.627 2.813 1.00 46.56 101 LEU A CA 1
ATOM 796 C C . LEU A 1 101 ? -10.647 -8.346 2.873 1.00 46.56 101 LEU A C 1
ATOM 798 O O . LEU A 1 101 ? -10.198 -7.314 2.374 1.00 46.56 101 LEU A O 1
ATOM 802 N N . PRO A 1 102 ? -9.821 -9.260 3.425 1.00 47.47 102 PRO A N 1
ATOM 803 C CA . PRO A 1 102 ? -8.361 -9.140 3.447 1.00 47.47 102 PRO A CA 1
ATOM 804 C C . PRO A 1 102 ? -7.745 -9.582 2.106 1.00 47.47 102 PRO A C 1
ATOM 806 O O . PRO A 1 102 ? -6.854 -10.428 2.066 1.00 47.47 102 PRO A O 1
ATOM 809 N N . ILE A 1 103 ? -8.254 -9.056 0.992 1.00 45.31 103 ILE A N 1
ATOM 810 C CA . ILE A 1 103 ? -7.810 -9.408 -0.361 1.00 45.31 103 ILE A CA 1
ATOM 811 C C . ILE A 1 103 ? -7.217 -8.156 -1.014 1.00 45.31 103 ILE A C 1
ATOM 813 O O . ILE A 1 103 ? -7.738 -7.054 -0.843 1.00 45.31 103 ILE A O 1
ATOM 817 N N . LEU A 1 104 ? -6.118 -8.313 -1.759 1.00 47.66 104 LEU A N 1
ATOM 818 C CA . LEU A 1 104 ? -5.637 -7.268 -2.660 1.00 47.66 104 LEU A CA 1
ATOM 819 C C . LEU A 1 104 ? -6.651 -7.138 -3.800 1.00 47.66 104 LEU A C 1
ATOM 821 O O . LEU A 1 104 ? -6.699 -7.976 -4.696 1.00 47.66 104 LEU A O 1
ATOM 825 N N . VAL A 1 105 ? -7.493 -6.113 -3.730 1.00 48.72 105 VAL A N 1
ATOM 826 C CA . VAL A 1 105 ? -8.545 -5.873 -4.714 1.00 48.72 105 VAL A CA 1
ATOM 827 C C . VAL A 1 105 ? -8.129 -4.728 -5.623 1.00 48.72 105 VAL A C 1
ATOM 829 O O . VAL A 1 105 ? -7.771 -3.647 -5.156 1.00 48.72 105 VAL A O 1
ATOM 832 N N . TYR A 1 106 ? -8.209 -4.955 -6.930 1.00 52.94 106 TYR A N 1
ATOM 833 C CA . TYR A 1 106 ? -8.060 -3.894 -7.915 1.00 52.94 106 TYR A CA 1
ATOM 834 C C . TYR A 1 106 ? -9.385 -3.157 -8.063 1.00 52.94 106 TYR A C 1
ATOM 836 O O . TYR A 1 106 ? -10.454 -3.765 -8.096 1.00 52.94 106 TYR A O 1
ATOM 844 N N . MET A 1 107 ? -9.328 -1.834 -8.147 1.00 54.12 107 MET A N 1
ATOM 845 C CA . MET A 1 107 ? -10.508 -0.978 -8.159 1.00 54.12 107 MET A CA 1
ATOM 846 C C . MET A 1 107 ? -10.657 -0.311 -9.531 1.00 54.12 107 MET A C 1
ATOM 848 O O . MET A 1 107 ? -9.721 0.283 -10.057 1.00 54.12 107 MET A O 1
ATOM 852 N N . CYS A 1 108 ? -11.848 -0.419 -10.119 1.00 53.62 108 CYS A N 1
ATOM 853 C CA . CYS A 1 108 ? -12.324 0.462 -11.185 1.00 53.62 108 CYS A CA 1
ATOM 854 C C . CYS A 1 108 ? -13.415 1.357 -10.611 1.00 53.62 108 CYS A C 1
ATOM 856 O O . CYS A 1 108 ? -14.189 0.922 -9.755 1.00 53.62 108 CYS A O 1
ATOM 858 N N . LEU A 1 109 ? -13.541 2.577 -11.114 1.00 58.38 109 LEU A N 1
ATOM 859 C CA . LEU A 1 109 ? -14.478 3.549 -10.564 1.00 58.38 109 LEU A CA 1
ATOM 860 C C . LEU A 1 109 ? -15.270 4.236 -11.665 1.00 58.38 109 LEU A C 1
ATOM 862 O O . LEU A 1 109 ? -14.789 4.460 -12.777 1.00 58.38 109 LEU A O 1
ATOM 866 N N . LYS A 1 110 ? -16.507 4.593 -11.325 1.00 61.09 110 LYS A N 1
ATOM 867 C CA . LYS A 1 110 ? -17.277 5.581 -12.065 1.00 61.09 110 LYS A CA 1
ATOM 868 C C . LYS A 1 110 ? -17.891 6.587 -11.101 1.00 61.09 110 LYS A C 1
ATOM 870 O O . LYS A 1 110 ? -18.611 6.216 -10.175 1.00 61.09 110 LYS A O 1
ATOM 875 N N . LEU A 1 111 ? -17.621 7.861 -11.362 1.00 53.53 111 LEU A N 1
ATOM 876 C CA . LEU A 1 111 ? -18.324 8.993 -10.767 1.00 53.53 111 LEU A CA 1
ATOM 877 C C . LEU A 1 111 ? -19.525 9.329 -11.649 1.00 53.53 111 LEU A C 1
ATOM 879 O O . LEU A 1 111 ? -19.353 9.746 -12.795 1.00 53.53 111 LEU A O 1
ATOM 883 N N . HIS A 1 112 ? -20.735 9.157 -11.125 1.00 54.19 112 HIS A N 1
ATOM 884 C CA . HIS A 1 112 ? -21.944 9.644 -11.774 1.00 54.19 112 HIS A CA 1
ATOM 885 C C . HIS A 1 112 ? -22.261 11.047 -11.235 1.00 54.19 112 HIS A C 1
ATOM 887 O O . HIS A 1 112 ? -22.997 11.216 -10.263 1.00 54.19 112 HIS A O 1
ATOM 893 N N . LEU A 1 113 ? -21.670 12.073 -11.861 1.00 46.41 113 LEU A N 1
ATOM 894 C CA . LEU A 1 113 ? -21.763 13.479 -11.423 1.00 46.41 113 LEU A CA 1
ATOM 895 C C . LEU A 1 113 ? -23.200 14.026 -11.395 1.00 46.41 113 LEU A C 1
ATOM 897 O O . LEU A 1 113 ? -23.477 14.974 -10.670 1.00 46.41 113 LEU A O 1
ATOM 901 N N . ARG A 1 114 ? -24.124 13.440 -12.168 1.00 47.53 114 ARG A N 1
ATOM 902 C CA . ARG A 1 114 ? -25.531 13.874 -12.208 1.00 47.53 114 ARG A CA 1
ATOM 903 C C . ARG A 1 114 ? -26.351 13.409 -11.007 1.00 47.53 114 ARG A C 1
ATOM 905 O O . ARG A 1 114 ? -27.304 14.083 -10.640 1.00 47.53 114 ARG A O 1
ATOM 912 N N . GLU A 1 115 ? -25.979 12.287 -10.400 1.00 57.09 115 GLU A N 1
ATOM 913 C CA . GLU A 1 115 ? -26.715 11.675 -9.283 1.00 57.09 115 GLU A CA 1
ATOM 914 C C . GLU A 1 115 ? -25.929 11.768 -7.964 1.00 57.09 115 GLU A C 1
ATOM 916 O O . GLU A 1 115 ? -26.419 11.333 -6.929 1.00 57.09 115 GLU A O 1
ATOM 921 N N . ASN A 1 116 ? -24.717 12.346 -7.978 1.00 58.75 116 ASN A N 1
ATOM 922 C CA . ASN A 1 116 ? -23.759 12.312 -6.864 1.00 58.75 116 ASN A CA 1
ATOM 923 C C . ASN A 1 116 ? -23.487 10.885 -6.349 1.00 58.75 116 ASN A C 1
ATOM 925 O O . ASN A 1 116 ? -23.155 10.686 -5.180 1.00 58.75 116 ASN A O 1
ATOM 929 N N . ILE A 1 117 ? -23.618 9.884 -7.224 1.00 67.62 117 ILE A N 1
ATOM 930 C CA . ILE A 1 117 ? -23.376 8.481 -6.891 1.00 67.62 117 ILE A CA 1
ATOM 931 C C . ILE A 1 117 ? -21.976 8.105 -7.358 1.00 67.62 117 ILE A C 1
ATOM 933 O O . ILE A 1 117 ? -21.617 8.248 -8.530 1.00 67.62 117 ILE A O 1
ATOM 937 N N . LEU A 1 118 ? -21.189 7.588 -6.420 1.00 69.75 118 LEU A N 1
ATOM 938 C CA . LEU A 1 118 ? -19.905 6.971 -6.693 1.00 69.75 118 LEU A CA 1
ATOM 939 C C . LEU A 1 118 ? -20.07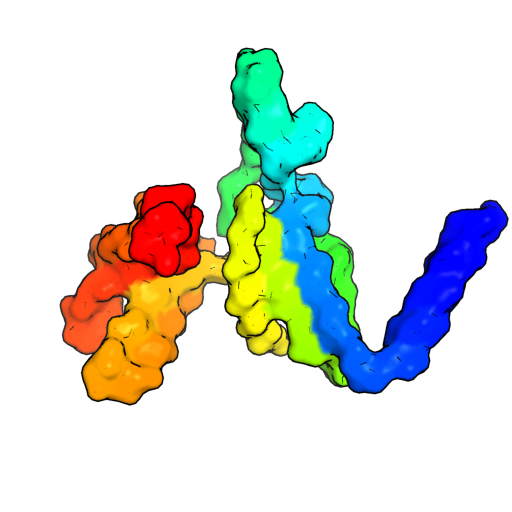2 5.457 -6.695 1.00 69.75 118 LEU A C 1
ATOM 941 O O . LEU A 1 118 ? -20.391 4.872 -5.661 1.00 69.75 118 LEU A O 1
ATOM 945 N N . LEU A 1 119 ? -19.845 4.827 -7.847 1.00 73.50 119 LEU A N 1
ATOM 946 C CA . LEU A 1 119 ? -19.959 3.380 -7.984 1.00 73.50 119 LEU A CA 1
ATOM 947 C C . LEU A 1 119 ? -18.578 2.769 -8.205 1.00 73.50 119 LEU A C 1
ATOM 949 O O . LEU A 1 119 ? -17.879 3.064 -9.180 1.00 73.50 119 LEU A O 1
ATOM 953 N N . LEU A 1 120 ? -18.191 1.923 -7.257 1.00 75.19 120 LEU A N 1
ATOM 954 C CA . LEU A 1 120 ? -16.902 1.260 -7.228 1.00 75.19 120 LEU A CA 1
ATOM 955 C C . LEU A 1 120 ? -17.055 -0.202 -7.652 1.00 75.19 120 LEU A C 1
ATOM 957 O O . LEU A 1 120 ? -17.851 -0.945 -7.084 1.00 75.19 120 LEU A O 1
ATOM 961 N N . TYR A 1 121 ? -16.249 -0.620 -8.623 1.00 73.94 121 TYR A N 1
ATOM 962 C CA . TYR A 1 121 ? -16.188 -1.991 -9.110 1.00 73.94 121 TYR A CA 1
ATOM 963 C C . TYR A 1 121 ? -14.873 -2.630 -8.676 1.00 73.94 121 TYR A C 1
ATOM 965 O O . TYR A 1 121 ? -13.803 -2.293 -9.180 1.00 73.94 121 TYR A O 1
ATOM 973 N N . MET A 1 122 ? -14.971 -3.579 -7.755 1.00 72.50 122 MET A N 1
ATOM 974 C CA . MET A 1 122 ? -13.856 -4.388 -7.271 1.00 72.50 122 MET A CA 1
ATOM 975 C C . MET A 1 122 ? -13.564 -5.552 -8.228 1.00 72.50 122 MET A C 1
ATOM 977 O O . MET A 1 122 ? -14.493 -6.211 -8.700 1.00 72.50 122 MET A O 1
ATOM 981 N N . ARG A 1 123 ? -12.284 -5.792 -8.537 1.00 73.38 123 ARG A N 1
ATOM 982 C CA . ARG A 1 123 ? -11.801 -6.812 -9.481 1.00 73.38 123 ARG A CA 1
ATOM 983 C C . ARG A 1 123 ? -10.683 -7.656 -8.869 1.00 73.38 123 ARG A C 1
ATOM 985 O O . ARG A 1 123 ? -9.853 -7.164 -8.107 1.00 73.38 123 ARG A O 1
ATOM 992 N N . ASP A 1 124 ? -10.663 -8.922 -9.263 1.00 68.00 124 ASP A N 1
ATOM 993 C CA . ASP A 1 124 ? -9.657 -9.941 -8.940 1.00 68.00 124 ASP A CA 1
ATOM 994 C C . ASP A 1 124 ? -8.468 -9.953 -9.924 1.00 68.00 124 ASP A C 1
ATOM 996 O O . ASP A 1 124 ? -7.519 -10.719 -9.762 1.00 68.00 124 ASP A O 1
ATOM 1000 N N . PHE A 1 125 ? -8.492 -9.084 -10.935 1.00 72.75 125 PHE A N 1
ATOM 1001 C CA . PHE A 1 125 ? -7.439 -8.924 -11.935 1.00 72.75 125 PHE A CA 1
ATOM 1002 C C . PHE A 1 125 ? -6.978 -7.466 -12.050 1.00 72.75 125 PHE A C 1
ATOM 1004 O O . PHE A 1 125 ? -7.727 -6.531 -11.757 1.00 72.75 125 PHE A O 1
ATOM 1011 N N . GLU A 1 126 ? -5.755 -7.279 -12.549 1.00 68.19 126 GLU A N 1
ATOM 1012 C CA . GLU A 1 126 ? -5.174 -5.962 -12.794 1.00 68.19 126 GLU A CA 1
ATOM 1013 C C . GLU A 1 126 ? -5.896 -5.215 -13.922 1.00 68.19 126 GLU A C 1
ATOM 1015 O O . GLU A 1 126 ? -6.242 -5.763 -14.972 1.00 68.19 126 GLU A O 1
ATOM 1020 N N . VAL A 1 127 ? -6.126 -3.927 -13.690 1.00 74.25 127 VAL A N 1
ATOM 1021 C CA . VAL A 1 127 ? -6.700 -3.010 -14.670 1.00 74.25 127 VAL A CA 1
ATOM 1022 C C . VAL A 1 127 ? -5.532 -2.350 -15.395 1.00 74.25 127 VAL A C 1
ATOM 1024 O O . VAL A 1 127 ? -4.832 -1.532 -14.816 1.00 74.25 127 VAL A O 1
ATOM 1027 N N . GLU A 1 128 ? -5.306 -2.713 -16.656 1.00 72.19 128 GLU A N 1
ATOM 1028 C CA . GLU A 1 128 ? -4.144 -2.296 -17.467 1.00 72.19 128 GLU A CA 1
ATOM 1029 C C . GLU A 1 128 ? -4.226 -0.834 -17.977 1.00 72.19 128 GLU A C 1
ATOM 1031 O O . GLU A 1 128 ? -3.926 -0.522 -19.137 1.00 72.19 128 GLU A O 1
ATOM 1036 N N . ARG A 1 129 ? -4.708 0.078 -17.130 1.00 78.19 129 ARG A N 1
ATOM 1037 C CA . ARG A 1 129 ? -4.859 1.514 -17.396 1.00 78.19 129 ARG A CA 1
ATOM 1038 C C . ARG A 1 129 ? -4.412 2.306 -16.165 1.00 78.19 129 ARG A C 1
ATOM 1040 O O . ARG A 1 129 ? -4.572 1.841 -15.041 1.00 78.19 129 ARG A O 1
ATOM 1047 N N . ILE A 1 130 ? -3.792 3.458 -16.410 1.00 74.88 130 ILE A N 1
ATOM 1048 C CA . ILE A 1 130 ? -3.273 4.376 -15.393 1.00 74.88 130 ILE A CA 1
ATOM 1049 C C . ILE A 1 130 ? -3.610 5.799 -15.837 1.00 74.88 130 ILE A C 1
ATOM 1051 O O . ILE A 1 130 ? -3.445 6.123 -17.020 1.00 74.88 130 ILE A O 1
ATOM 1055 N N . GLY A 1 131 ? -4.004 6.635 -14.881 1.00 77.25 131 GLY A N 1
ATOM 1056 C CA . GLY A 1 131 ? -4.281 8.054 -15.073 1.00 77.25 131 GLY A CA 1
ATOM 1057 C C . GLY A 1 131 ? -5.757 8.337 -15.306 1.00 77.25 131 GLY A C 1
ATOM 1058 O O . GLY A 1 131 ? -6.073 9.120 -16.190 1.00 77.25 131 GLY A O 1
ATOM 1059 N N . LEU A 1 132 ? -6.654 7.672 -14.567 1.00 77.56 132 LEU A N 1
ATOM 1060 C CA . LEU A 1 132 ? -8.109 7.867 -14.680 1.00 77.56 132 LEU A CA 1
ATOM 1061 C C . LEU A 1 132 ? -8.650 7.629 -16.103 1.00 77.56 132 LEU A C 1
ATOM 1063 O O . LEU A 1 132 ? -9.667 8.193 -16.511 1.00 77.56 132 LEU A O 1
ATOM 1067 N N . LYS A 1 133 ? -7.974 6.773 -16.872 1.00 84.06 133 LYS A N 1
ATOM 1068 C CA . LYS A 1 133 ? -8.302 6.492 -18.268 1.00 84.06 133 LYS A CA 1
ATOM 1069 C C . LYS A 1 133 ? -9.463 5.518 -18.355 1.00 84.06 133 LYS A C 1
ATOM 1071 O O . LYS A 1 133 ? -9.647 4.641 -17.506 1.00 84.06 133 LYS A O 1
ATOM 1076 N N . GLU A 1 134 ? -10.227 5.643 -19.435 1.00 84.62 134 GLU A N 1
ATOM 1077 C CA . GLU A 1 134 ? -11.305 4.709 -19.736 1.00 84.62 134 GLU A CA 1
ATOM 1078 C C . GLU A 1 134 ? -10.751 3.290 -19.918 1.00 84.62 134 GLU A C 1
ATOM 1080 O O . GLU A 1 134 ? -9.775 3.012 -20.629 1.00 84.62 134 GLU A O 1
ATOM 1085 N N . THR A 1 135 ? -11.392 2.370 -19.219 1.00 80.50 135 THR A N 1
ATOM 1086 C CA . THR A 1 135 ? -11.211 0.938 -19.376 1.00 80.50 135 THR A CA 1
ATOM 1087 C C . THR A 1 135 ? -12.131 0.456 -20.491 1.00 80.50 135 THR A C 1
ATOM 1089 O O . THR A 1 135 ? -13.218 0.984 -20.697 1.00 80.50 135 THR A O 1
ATOM 1092 N N . SER A 1 136 ? -11.766 -0.638 -21.155 1.00 84.44 136 SER A N 1
ATOM 1093 C CA . SER A 1 136 ? -12.613 -1.299 -22.161 1.00 84.44 136 SER A CA 1
ATOM 1094 C C . SER A 1 136 ? -13.855 -1.995 -21.573 1.00 84.44 136 SER A C 1
ATOM 1096 O O . SER A 1 136 ? -14.482 -2.826 -22.232 1.00 84.44 136 SER A O 1
ATOM 1098 N N . ARG A 1 137 ? -14.198 -1.715 -20.310 1.00 84.25 137 ARG A N 1
ATOM 1099 C CA . ARG A 1 137 ? -15.269 -2.372 -19.559 1.00 84.25 137 ARG A CA 1
ATOM 1100 C C . ARG A 1 137 ? -16.380 -1.385 -19.257 1.00 84.25 137 ARG A C 1
ATOM 1102 O O . ARG A 1 137 ? -16.145 -0.202 -19.026 1.00 84.25 137 ARG A O 1
ATOM 1109 N N . ARG A 1 138 ? -17.600 -1.913 -19.213 1.00 85.06 138 ARG A N 1
ATOM 1110 C CA . ARG A 1 138 ? -18.810 -1.123 -19.004 1.00 85.06 138 ARG A CA 1
ATOM 1111 C C . ARG A 1 138 ? -19.507 -1.484 -17.700 1.00 85.06 138 ARG A C 1
ATOM 1113 O O . ARG A 1 138 ? -19.442 -2.628 -17.250 1.00 85.06 138 ARG A O 1
ATOM 1120 N N . CYS A 1 139 ? -20.149 -0.495 -17.092 1.00 82.56 139 CYS A N 1
ATOM 1121 C CA . CYS A 1 139 ? -21.031 -0.681 -15.944 1.00 82.56 139 CYS A CA 1
ATOM 1122 C C . CYS A 1 139 ? -22.359 -1.338 -16.363 1.00 82.56 139 CYS A C 1
ATOM 1124 O O . CYS A 1 139 ? -22.650 -1.505 -17.551 1.00 82.56 139 CYS A O 1
ATOM 1126 N N . SER A 1 140 ? -23.211 -1.648 -15.383 1.00 82.62 140 SER A N 1
ATOM 1127 C CA . SER A 1 140 ? -24.567 -2.162 -15.629 1.00 82.62 140 SER A CA 1
ATOM 1128 C C . SER A 1 140 ? -25.425 -1.215 -16.484 1.00 82.62 140 SER A C 1
ATOM 1130 O O . SER A 1 140 ? -26.260 -1.681 -17.255 1.00 82.62 140 SER A O 1
ATOM 1132 N N . SER A 1 141 ? -25.183 0.102 -16.420 1.00 82.88 141 SER A N 1
ATOM 1133 C CA . SER A 1 141 ? -25.823 1.116 -17.274 1.00 82.88 141 SER A CA 1
ATOM 1134 C C . SER A 1 141 ? -25.138 1.315 -18.639 1.00 82.88 141 SER A C 1
ATOM 1136 O O . SER A 1 141 ? -25.505 2.219 -19.382 1.00 82.88 141 SER A O 1
ATOM 1138 N N . ARG A 1 142 ? -24.195 0.436 -19.018 1.00 81.25 142 ARG A N 1
ATOM 1139 C CA . ARG A 1 142 ? -23.466 0.404 -20.307 1.00 81.25 142 ARG A CA 1
ATOM 1140 C C . ARG A 1 142 ? -22.502 1.569 -20.574 1.00 81.25 142 ARG A C 1
ATOM 1142 O O . ARG A 1 142 ? -21.991 1.675 -21.690 1.00 81.25 142 ARG A O 1
ATOM 1149 N N . GLU A 1 143 ? -22.209 2.399 -19.584 1.00 82.44 143 GLU A N 1
ATOM 1150 C CA . GLU A 1 143 ? -21.176 3.440 -19.657 1.00 82.44 143 GLU A CA 1
ATOM 1151 C C . GLU A 1 143 ? -19.780 2.860 -19.404 1.00 82.44 143 GLU A C 1
ATOM 1153 O O . GLU A 1 143 ? -19.644 1.855 -18.706 1.00 82.44 143 GLU A O 1
ATOM 1158 N N . GLU A 1 144 ? -18.737 3.494 -19.940 1.00 84.88 144 GLU A N 1
ATOM 1159 C CA . GLU A 1 144 ? -17.353 3.056 -19.730 1.00 84.88 144 GLU A CA 1
ATOM 1160 C C . GLU A 1 144 ? -16.844 3.415 -18.328 1.00 84.88 144 GLU A C 1
ATOM 1162 O O . GLU A 1 144 ? -17.098 4.506 -17.795 1.00 84.88 144 GLU A O 1
ATOM 1167 N N . LEU A 1 145 ? -16.160 2.442 -17.719 1.00 84.56 145 LEU A N 1
ATOM 1168 C CA . LEU A 1 145 ? -15.541 2.538 -16.397 1.00 84.56 145 LEU A CA 1
ATOM 1169 C C . LEU A 1 145 ? -14.137 3.125 -16.524 1.00 84.56 145 LEU A C 1
ATOM 1171 O O . LEU A 1 145 ? -13.424 2.745 -17.445 1.00 84.56 145 LEU A O 1
ATOM 1175 N N . GLY A 1 146 ? -13.715 3.969 -15.585 1.00 82.94 146 GLY A N 1
ATOM 1176 C CA . GLY A 1 146 ? -12.339 4.465 -15.505 1.00 82.94 146 GLY A CA 1
ATOM 1177 C C . GLY A 1 146 ? -11.481 3.645 -14.539 1.00 82.94 146 GLY A C 1
ATOM 1178 O O . GLY A 1 146 ? -12.002 2.978 -13.633 1.00 82.94 146 GLY A O 1
ATOM 1179 N N . ASP A 1 147 ? -10.162 3.683 -14.722 1.00 79.06 147 ASP A N 1
ATOM 1180 C CA . ASP A 1 147 ? -9.230 3.244 -13.681 1.00 79.06 147 ASP A CA 1
ATOM 1181 C C . ASP A 1 147 ? -9.179 4.249 -12.513 1.00 79.06 147 ASP A C 1
ATOM 1183 O O . ASP A 1 147 ? -9.654 5.378 -12.621 1.00 79.06 147 ASP A O 1
ATOM 1187 N N . THR A 1 148 ? -8.649 3.824 -11.365 1.00 75.19 148 THR A N 1
ATOM 1188 C CA . THR A 1 148 ? -8.520 4.666 -10.159 1.00 75.19 148 THR A CA 1
ATOM 1189 C C . THR A 1 148 ? -7.083 5.059 -9.846 1.00 75.19 148 THR A C 1
ATOM 1191 O O . THR A 1 148 ? -6.807 5.595 -8.771 1.00 75.19 148 THR A O 1
ATOM 1194 N N . VAL A 1 149 ? -6.135 4.712 -10.711 1.00 74.25 149 VAL A N 1
ATOM 1195 C CA . VAL A 1 149 ? -4.718 4.944 -10.465 1.00 74.25 149 VAL A CA 1
ATOM 1196 C C . VAL A 1 149 ? -4.387 6.345 -10.950 1.00 74.25 149 VAL A C 1
ATOM 1198 O O . VAL A 1 149 ? -4.466 6.644 -12.134 1.00 74.25 149 VAL A O 1
ATOM 1201 N N . LEU A 1 150 ? -3.992 7.213 -10.024 1.00 75.25 150 LEU A N 1
ATOM 1202 C CA . LEU A 1 150 ? -3.567 8.566 -10.364 1.00 75.25 150 LEU A CA 1
ATOM 1203 C C . LEU A 1 150 ? -2.210 8.548 -11.075 1.00 75.25 150 LEU A C 1
ATOM 1205 O O . LEU A 1 150 ? -1.278 7.867 -10.629 1.00 75.25 150 LEU A O 1
ATOM 1209 N N . ASP A 1 151 ? -2.105 9.340 -12.139 1.00 74.88 151 ASP A N 1
ATOM 1210 C CA . ASP A 1 151 ? -0.838 9.690 -12.779 1.00 74.88 151 ASP A CA 1
ATOM 1211 C C . ASP A 1 151 ? -0.410 11.107 -12.370 1.00 74.88 151 ASP A C 1
ATOM 1213 O O . ASP A 1 151 ? -1.195 11.874 -11.814 1.00 74.88 151 ASP A O 1
ATOM 1217 N N . TRP A 1 152 ? 0.848 11.455 -12.620 1.00 72.38 152 TRP A N 1
ATOM 1218 C CA . TRP A 1 152 ? 1.425 12.749 -12.254 1.00 72.38 152 TRP A CA 1
ATOM 1219 C C . TRP A 1 152 ? 0.745 13.928 -12.958 1.00 72.38 152 TRP A C 1
ATOM 1221 O O . TRP A 1 152 ? 0.600 14.989 -12.354 1.00 72.38 152 TRP A O 1
ATOM 1231 N N . GLU A 1 153 ? 0.310 13.733 -14.203 1.00 72.75 153 GLU A N 1
ATOM 1232 C CA . GLU A 1 153 ? -0.337 14.769 -15.019 1.00 72.75 153 GLU A CA 1
ATOM 1233 C C . GLU A 1 153 ? -1.686 15.204 -14.422 1.00 72.75 153 GLU A C 1
ATOM 1235 O O . GLU A 1 153 ? -1.972 16.400 -14.344 1.00 72.75 153 GLU A O 1
ATOM 1240 N N . GLU A 1 154 ? -2.450 14.253 -13.878 1.00 66.75 154 GLU A N 1
ATOM 1241 C CA . GLU A 1 154 ? -3.760 14.495 -13.253 1.00 66.75 154 GLU A CA 1
ATOM 1242 C C . GLU A 1 154 ? -3.668 15.359 -11.986 1.00 66.75 154 GLU A C 1
ATOM 1244 O O . GLU A 1 154 ? -4.620 16.036 -11.610 1.00 66.75 154 GLU A O 1
ATOM 1249 N N . ILE A 1 155 ? -2.513 15.354 -11.317 1.00 60.94 155 ILE A N 1
ATOM 1250 C CA . ILE A 1 155 ? -2.291 16.119 -10.083 1.00 60.94 155 ILE A CA 1
ATOM 1251 C C . ILE A 1 155 ? -1.864 17.554 -10.394 1.00 60.94 155 ILE A C 1
ATOM 1253 O O . ILE A 1 155 ? -2.201 18.466 -9.650 1.00 60.94 155 ILE A O 1
ATOM 1257 N N . SER A 1 156 ? -1.137 17.770 -11.493 1.00 54.59 156 SER A N 1
ATOM 1258 C CA . SER A 1 156 ? -0.727 19.116 -11.918 1.00 54.59 156 SER A CA 1
ATOM 1259 C C . SER A 1 156 ? -1.866 19.970 -12.485 1.00 54.59 156 SER A C 1
ATOM 1261 O O . SER A 1 156 ? -1.686 21.172 -12.669 1.00 54.59 156 SER A O 1
ATOM 1263 N N . ALA A 1 157 ? -3.014 19.354 -12.772 1.00 52.22 157 ALA A N 1
ATOM 1264 C CA . ALA A 1 157 ? -4.193 20.006 -13.334 1.00 52.22 157 ALA A CA 1
ATOM 1265 C C . ALA A 1 157 ? -5.230 20.453 -12.278 1.00 52.22 157 ALA A C 1
ATOM 1267 O O . ALA A 1 157 ? -6.251 21.030 -12.656 1.00 52.22 157 ALA A O 1
ATOM 1268 N N . ALA A 1 158 ? -4.981 20.189 -10.987 1.00 44.78 158 ALA A N 1
ATOM 1269 C CA . ALA A 1 158 ? -5.835 20.555 -9.850 1.00 44.78 158 ALA A CA 1
ATOM 1270 C C . ALA A 1 158 ? -5.240 21.715 -9.037 1.00 44.78 158 ALA A C 1
ATOM 1272 O O . ALA A 1 158 ? -6.039 22.553 -8.559 1.00 44.78 158 ALA A O 1
#